Protein AF-A9FV59-F1 (afdb_monomer_lite)

Secondary structure (DSSP, 8-state):
-B-HHHHTT---TT--EEEEEEE-TTS---HHHHHHHHHHHH-SS-TT-S-HHHHHH-TT-TT-SBPPTTTTHHHH--EEEEEETTEEEEEEEEEHHHHHHHHHHHHTT---EEEETTEEEEEETTHHHHHHHH-B-S--TT-THHHHHHHHSSPPHHHHHHHHHHH-

Radius of gyration: 16.91 Å; chains: 1; bounding box: 37×36×43 Å

pLDDT: mean 87.99, std 15.16, range [41.66, 98.5]

Organism: Sorangium cellulosum (strain So ce56) (NCBI:txid448385)

Structure (mmCIF, N/CA/C/O backbone):
data_AF-A9FV59-F1
#
_entry.id   AF-A9FV59-F1
#
loop_
_atom_site.group_PDB
_atom_site.id
_atom_site.type_symbol
_atom_site.label_atom_id
_atom_site.label_alt_id
_atom_site.label_comp_id
_atom_site.label_asym_id
_atom_site.label_entity_id
_atom_site.label_seq_id
_atom_site.pdbx_PDB_ins_code
_atom_site.Cartn_x
_atom_site.Cartn_y
_atom_site.Cartn_z
_atom_site.occupancy
_atom_site.B_iso_or_equiv
_atom_site.auth_seq_id
_atom_site.auth_comp_id
_atom_site.auth_asym_id
_atom_site.auth_atom_id
_atom_site.pdbx_PDB_model_num
ATOM 1 N N . MET A 1 1 ? 5.957 5.676 -0.725 1.00 95.19 1 MET A N 1
ATOM 2 C CA . MET A 1 1 ? 6.283 5.446 0.709 1.00 95.19 1 MET A CA 1
ATOM 3 C C . MET A 1 1 ? 7.054 4.144 0.858 1.00 95.19 1 MET A C 1
ATOM 5 O O . MET A 1 1 ? 6.945 3.323 -0.040 1.00 95.19 1 MET A O 1
ATOM 9 N N . LEU A 1 2 ? 7.816 3.964 1.939 1.00 97.50 2 LEU A N 1
ATOM 10 C CA . LEU A 1 2 ? 8.442 2.692 2.320 1.00 97.50 2 LEU A CA 1
ATOM 11 C C . LEU A 1 2 ? 7.569 1.992 3.365 1.00 97.50 2 LEU A C 1
ATOM 13 O O . LEU A 1 2 ? 7.181 2.634 4.344 1.00 97.50 2 LEU A O 1
ATOM 17 N N . GLY A 1 3 ? 7.301 0.702 3.176 1.00 95.50 3 GLY A N 1
ATOM 18 C CA . GLY A 1 3 ? 6.511 -0.137 4.077 1.00 95.50 3 GLY A CA 1
ATOM 19 C C . GLY A 1 3 ? 7.293 -1.312 4.665 1.00 95.50 3 GLY A C 1
ATOM 20 O O . GLY A 1 3 ? 8.529 -1.333 4.679 1.00 95.50 3 GLY A O 1
ATOM 21 N N . GLY A 1 4 ? 6.541 -2.280 5.185 1.00 92.31 4 GLY A N 1
ATOM 22 C CA . GLY A 1 4 ? 7.064 -3.580 5.591 1.00 92.31 4 GLY A CA 1
ATOM 23 C C . GLY A 1 4 ? 8.083 -3.551 6.729 1.00 92.31 4 GLY A C 1
ATOM 24 O O . GLY A 1 4 ? 8.088 -2.685 7.610 1.00 92.31 4 GLY A O 1
ATOM 25 N N . SER A 1 5 ? 8.949 -4.564 6.755 1.00 93.25 5 SER A N 1
ATOM 26 C CA . SER A 1 5 ? 9.967 -4.728 7.802 1.00 93.25 5 SER A CA 1
ATOM 27 C C . SER A 1 5 ? 10.997 -3.595 7.789 1.00 93.25 5 SER A C 1
ATOM 29 O O . SER A 1 5 ? 11.418 -3.130 8.851 1.00 93.25 5 SER A O 1
ATOM 31 N N . ARG A 1 6 ? 11.360 -3.098 6.600 1.00 94.00 6 ARG A N 1
ATOM 32 C CA . ARG A 1 6 ? 12.344 -2.023 6.421 1.00 94.00 6 ARG A CA 1
ATOM 33 C C . ARG A 1 6 ? 11.841 -0.681 6.954 1.00 94.00 6 ARG A C 1
ATOM 35 O O . ARG A 1 6 ? 12.609 0.018 7.612 1.00 94.00 6 ARG A O 1
ATOM 42 N N . ALA A 1 7 ? 10.561 -0.343 6.770 1.00 95.06 7 ALA A N 1
ATOM 43 C CA . ALA A 1 7 ? 9.983 0.871 7.357 1.00 95.06 7 ALA A CA 1
ATOM 44 C C . ALA A 1 7 ? 10.016 0.860 8.893 1.00 95.06 7 ALA A C 1
ATOM 46 O O . ALA A 1 7 ? 10.320 1.883 9.507 1.00 95.06 7 ALA A O 1
ATOM 47 N N . ARG A 1 8 ? 9.793 -0.314 9.498 1.00 93.75 8 ARG A N 1
ATOM 48 C CA . ARG A 1 8 ? 9.798 -0.526 10.956 1.00 93.75 8 ARG A CA 1
ATOM 49 C C . ARG A 1 8 ? 11.195 -0.669 11.569 1.00 93.75 8 ARG A C 1
ATOM 51 O O . ARG A 1 8 ? 11.308 -0.810 12.782 1.00 93.75 8 ARG A O 1
ATOM 58 N N . GLY A 1 9 ? 12.255 -0.690 10.756 1.00 92.50 9 GLY A N 1
ATOM 59 C CA . GLY A 1 9 ? 13.615 -0.975 11.228 1.00 92.50 9 GLY A CA 1
ATOM 60 C C . GLY A 1 9 ? 13.831 -2.429 11.675 1.00 92.50 9 GLY A C 1
ATOM 61 O O . GLY A 1 9 ? 14.808 -2.716 12.355 1.00 92.50 9 GLY A O 1
ATOM 62 N N . ALA A 1 10 ? 12.934 -3.342 11.291 1.00 92.12 10 ALA A N 1
ATOM 63 C CA . ALA A 1 10 ? 12.998 -4.778 11.581 1.00 92.12 10 ALA A CA 1
ATOM 64 C C . ALA A 1 10 ? 13.418 -5.612 10.351 1.00 92.12 10 ALA A C 1
ATOM 66 O O . ALA A 1 10 ? 13.253 -6.833 10.330 1.00 92.12 10 ALA A O 1
ATOM 67 N N . GLY A 1 11 ? 13.897 -4.950 9.295 1.00 89.69 11 GLY A N 1
ATOM 68 C CA . GLY A 1 11 ? 14.395 -5.595 8.084 1.00 89.69 11 GLY A CA 1
ATOM 69 C C . GLY A 1 11 ? 15.742 -6.282 8.312 1.00 89.69 11 GLY A C 1
ATOM 70 O O . GLY A 1 11 ? 16.584 -5.798 9.063 1.00 89.69 11 GLY A O 1
ATOM 71 N N . HIS A 1 12 ? 15.940 -7.402 7.631 1.00 91.00 12 HIS A N 1
ATOM 72 C CA . HIS A 1 12 ? 17.203 -8.135 7.519 1.00 91.00 12 HIS A CA 1
ATOM 73 C C . HIS A 1 12 ? 17.727 -8.014 6.075 1.00 91.00 12 HIS A C 1
ATOM 75 O O . HIS A 1 12 ? 16.982 -7.536 5.215 1.00 91.00 12 HIS A O 1
ATOM 81 N N . PRO A 1 13 ? 18.987 -8.394 5.782 1.00 88.50 13 PRO A N 1
ATOM 82 C CA . PRO A 1 13 ? 19.571 -8.218 4.448 1.00 88.50 13 PRO A CA 1
ATOM 83 C C . PRO A 1 13 ? 18.712 -8.783 3.306 1.00 88.50 13 PRO A C 1
ATOM 85 O O . PRO A 1 13 ? 18.547 -8.111 2.290 1.00 88.50 13 PRO A O 1
ATOM 88 N N . ASP A 1 14 ? 18.076 -9.934 3.539 1.00 88.19 14 ASP A N 1
ATOM 89 C CA . ASP A 1 14 ? 17.240 -10.638 2.556 1.00 88.19 14 ASP A CA 1
ATOM 90 C C . ASP A 1 14 ? 15.764 -10.187 2.555 1.00 88.19 14 ASP A C 1
ATOM 92 O O . ASP A 1 14 ? 14.939 -10.749 1.837 1.00 88.19 14 ASP A O 1
ATOM 96 N N . SER A 1 15 ? 15.400 -9.189 3.373 1.00 91.12 15 SER A N 1
ATOM 97 C CA . SER A 1 15 ? 14.046 -8.624 3.364 1.00 91.12 15 SER A CA 1
ATOM 98 C C . SER A 1 15 ? 13.751 -7.898 2.064 1.00 91.12 15 SER A C 1
ATOM 100 O O . SER A 1 15 ? 14.578 -7.127 1.573 1.00 91.12 15 SER A O 1
ATOM 102 N N . ASP A 1 16 ? 12.514 -8.013 1.614 1.00 91.62 16 ASP A N 1
ATOM 103 C CA . ASP A 1 16 ? 12.032 -7.286 0.445 1.00 91.62 16 ASP A CA 1
ATOM 104 C C . ASP A 1 16 ? 11.898 -5.792 0.756 1.00 91.62 16 ASP A C 1
ATOM 106 O O . ASP A 1 16 ? 11.939 -5.357 1.918 1.00 91.62 16 ASP A O 1
ATOM 110 N N . VAL A 1 17 ? 11.831 -4.981 -0.296 1.00 94.50 17 VAL A N 1
ATOM 111 C CA . VAL A 1 17 ? 11.595 -3.540 -0.200 1.00 94.50 17 VAL A CA 1
ATOM 112 C C . VAL A 1 17 ? 10.174 -3.241 -0.660 1.00 94.50 17 VAL A C 1
ATOM 114 O O . VAL A 1 17 ? 9.903 -3.222 -1.854 1.00 94.50 17 VAL A O 1
ATOM 117 N N . ASP A 1 18 ? 9.285 -2.939 0.283 1.00 95.62 18 ASP A N 1
ATOM 118 C CA . ASP A 1 18 ? 7.902 -2.565 -0.021 1.00 95.62 18 ASP A CA 1
ATOM 119 C C . ASP A 1 18 ? 7.776 -1.066 -0.327 1.00 95.62 18 ASP A C 1
ATOM 121 O O . ASP A 1 18 ? 7.916 -0.216 0.562 1.00 95.62 18 ASP A O 1
ATOM 125 N N . LEU A 1 19 ? 7.467 -0.724 -1.576 1.00 97.38 19 LEU A N 1
ATOM 126 C CA . LEU A 1 19 ? 7.233 0.639 -2.039 1.00 97.38 19 LEU A CA 1
ATOM 127 C C . LEU A 1 19 ? 5.767 0.852 -2.417 1.00 97.38 19 LEU A C 1
ATOM 129 O O . LEU A 1 19 ? 5.253 0.328 -3.400 1.00 97.38 19 LEU A O 1
ATOM 133 N N . GLY A 1 20 ? 5.092 1.702 -1.652 1.00 97.00 20 GLY A N 1
ATOM 134 C CA . GLY A 1 20 ? 3.713 2.092 -1.923 1.00 97.00 20 GLY A CA 1
ATOM 135 C C . GLY A 1 20 ? 3.659 3.320 -2.816 1.00 97.00 20 GLY A C 1
ATOM 136 O O . GLY A 1 20 ? 4.193 4.373 -2.442 1.00 97.00 20 GLY A O 1
ATOM 137 N N . ILE A 1 21 ? 2.975 3.194 -3.947 1.00 97.56 21 ILE A N 1
ATOM 138 C CA . ILE A 1 21 ? 2.641 4.279 -4.869 1.00 97.56 21 ILE A CA 1
ATOM 139 C C . ILE A 1 21 ? 1.196 4.675 -4.575 1.00 97.56 21 ILE A C 1
ATOM 141 O O . ILE A 1 21 ? 0.251 3.974 -4.946 1.00 97.56 21 ILE A O 1
ATOM 145 N N . TYR A 1 22 ? 1.049 5.775 -3.842 1.00 97.31 22 TYR A N 1
ATOM 146 C CA . TYR A 1 22 ? -0.243 6.322 -3.453 1.00 97.31 22 TYR A CA 1
ATOM 147 C C . TYR A 1 22 ? -0.661 7.363 -4.485 1.00 97.31 22 TYR A C 1
ATOM 149 O O . TYR A 1 22 ? 0.167 8.174 -4.895 1.00 97.31 22 TYR A O 1
ATOM 157 N N . TYR A 1 23 ? -1.912 7.304 -4.924 1.00 97.25 23 TYR A N 1
ATOM 158 C CA . TYR A 1 23 ? -2.432 8.161 -5.984 1.00 97.25 23 TYR A CA 1
ATOM 159 C C . TYR A 1 23 ? -3.883 8.544 -5.706 1.00 97.25 23 TYR A C 1
ATOM 161 O O . TYR A 1 23 ? -4.623 7.780 -5.081 1.00 97.25 23 TYR A O 1
ATOM 169 N N . GLU A 1 24 ? -4.283 9.713 -6.198 1.00 96.56 24 GLU A N 1
ATOM 170 C CA . GLU A 1 24 ? -5.691 10.101 -6.251 1.00 96.56 24 GLU A CA 1
ATOM 171 C C . GLU A 1 24 ? -6.374 9.408 -7.435 1.00 96.56 24 GLU A C 1
ATOM 173 O O . GLU A 1 24 ? -5.778 9.329 -8.515 1.00 96.56 24 GLU A O 1
ATOM 178 N N . PRO A 1 25 ? -7.606 8.898 -7.283 1.00 94.62 25 PRO A N 1
ATOM 179 C CA . PRO A 1 25 ? -8.274 8.129 -8.332 1.00 94.62 25 PRO A CA 1
ATOM 180 C C . PRO A 1 25 ? -8.472 8.918 -9.636 1.00 94.62 25 PRO A C 1
ATOM 182 O O . PRO A 1 25 ? -8.480 8.319 -10.711 1.00 94.62 25 PRO A O 1
ATOM 185 N N . GLU A 1 26 ? -8.573 10.247 -9.570 1.00 96.12 26 GLU A N 1
ATOM 186 C CA . GLU A 1 26 ? -8.664 11.138 -10.734 1.00 96.12 26 GLU A CA 1
ATOM 187 C C . GLU A 1 26 ? -7.339 11.267 -11.502 1.00 96.12 26 GLU A C 1
ATOM 189 O O . GLU A 1 26 ? -7.331 11.705 -12.653 1.00 96.12 26 GLU A O 1
ATOM 194 N N . SER A 1 27 ? -6.222 10.883 -10.883 1.00 95.06 27 SER A N 1
ATOM 195 C CA . SER A 1 27 ? -4.875 10.967 -11.442 1.00 95.06 27 SER A CA 1
ATOM 196 C C . SER A 1 27 ? -4.103 9.662 -11.191 1.00 95.06 27 SER A C 1
ATOM 198 O O . SER A 1 27 ? -3.145 9.644 -10.409 1.00 95.06 27 SER A O 1
ATOM 200 N N . PRO A 1 28 ? -4.502 8.549 -11.838 1.00 94.69 28 PRO A N 1
ATOM 201 C CA . PRO A 1 28 ? -3.852 7.258 -11.652 1.00 94.69 28 PRO A CA 1
ATOM 202 C C . PRO A 1 28 ? -2.394 7.270 -12.141 1.00 94.69 28 PRO A C 1
ATOM 204 O O . PRO A 1 28 ? -2.019 8.123 -12.951 1.00 94.69 28 PRO A O 1
ATOM 207 N N . PRO A 1 29 ? -1.559 6.311 -11.697 1.00 93.88 29 PRO A N 1
ATOM 208 C CA . PRO A 1 29 ? -0.166 6.246 -12.117 1.00 93.88 29 PRO A CA 1
ATOM 209 C C . PRO A 1 29 ? -0.035 6.075 -13.634 1.00 93.88 29 PRO A C 1
ATOM 211 O O . PRO A 1 29 ? -0.733 5.256 -14.238 1.00 93.88 29 PRO A O 1
ATOM 214 N N . ASP A 1 30 ? 0.905 6.802 -14.242 1.00 95.25 30 ASP A N 1
ATOM 215 C CA . ASP A 1 30 ? 1.262 6.610 -15.647 1.00 95.25 30 ASP A CA 1
ATOM 216 C C . ASP A 1 30 ? 1.951 5.250 -15.816 1.00 95.25 30 ASP A C 1
ATOM 218 O O . ASP A 1 30 ? 3.130 5.070 -15.501 1.00 95.25 30 ASP A O 1
ATOM 222 N N . LEU A 1 31 ? 1.192 4.272 -16.311 1.00 90.94 31 LEU A N 1
ATOM 223 C CA . LEU A 1 31 ? 1.687 2.914 -16.496 1.00 90.94 31 LEU A CA 1
ATOM 224 C C . LEU A 1 31 ? 2.814 2.853 -17.523 1.00 90.94 31 LEU A C 1
ATOM 226 O O . LEU A 1 31 ? 3.747 2.083 -17.329 1.00 90.94 31 LEU A O 1
ATOM 230 N N . ALA A 1 32 ? 2.771 3.654 -18.590 1.00 89.56 32 ALA A N 1
ATOM 231 C CA . ALA A 1 32 ? 3.832 3.646 -19.593 1.00 89.56 32 ALA A CA 1
ATOM 232 C C . ALA A 1 32 ? 5.150 4.145 -18.986 1.00 89.56 32 ALA A C 1
ATOM 234 O O . ALA A 1 32 ? 6.193 3.516 -19.183 1.00 89.56 32 ALA A O 1
ATOM 235 N N . ALA A 1 33 ? 5.089 5.211 -18.184 1.00 92.31 33 ALA A N 1
ATOM 236 C CA . ALA A 1 33 ? 6.244 5.718 -17.452 1.00 92.31 33 ALA A CA 1
ATOM 237 C C . ALA A 1 33 ? 6.754 4.714 -16.405 1.00 92.31 33 ALA A C 1
ATOM 239 O O . ALA A 1 33 ? 7.953 4.451 -16.347 1.00 92.31 33 ALA A O 1
ATOM 240 N N . LEU A 1 34 ? 5.863 4.093 -15.620 1.00 91.25 34 LEU A N 1
ATOM 241 C CA . LEU A 1 34 ? 6.255 3.077 -14.636 1.00 91.25 34 LEU A CA 1
ATOM 242 C C . LEU A 1 34 ? 6.907 1.856 -15.287 1.00 91.25 34 LEU A C 1
ATOM 244 O O . LEU A 1 34 ? 7.850 1.302 -14.736 1.00 91.25 34 LEU A O 1
ATOM 248 N N . ARG A 1 35 ? 6.439 1.444 -16.465 1.00 87.12 35 ARG A N 1
ATOM 249 C CA . ARG A 1 35 ? 7.026 0.334 -17.228 1.00 87.12 35 ARG A CA 1
ATOM 250 C C . ARG A 1 35 ? 8.403 0.676 -17.760 1.00 87.12 35 ARG A C 1
ATOM 252 O O . ARG A 1 35 ? 9.309 -0.145 -17.661 1.00 87.12 35 ARG A O 1
ATOM 259 N N . ALA A 1 36 ? 8.568 1.881 -18.301 1.00 84.38 36 ALA A N 1
ATOM 260 C CA . ALA A 1 36 ? 9.875 2.373 -18.718 1.00 84.38 36 ALA A CA 1
ATOM 261 C C . ALA A 1 36 ? 10.853 2.407 -17.532 1.00 84.38 36 ALA A C 1
ATOM 263 O O . ALA A 1 36 ? 11.956 1.881 -17.649 1.00 84.38 36 ALA A O 1
ATOM 264 N N . LEU A 1 37 ? 10.409 2.915 -16.377 1.00 88.06 37 LEU A N 1
ATOM 265 C CA . LEU A 1 37 ? 11.210 2.963 -15.155 1.00 88.06 37 LEU A CA 1
ATOM 266 C C . LEU A 1 37 ? 11.544 1.565 -14.616 1.00 88.06 37 LEU A C 1
ATOM 268 O O . LEU A 1 37 ? 12.680 1.305 -14.242 1.00 88.06 37 LEU A O 1
ATOM 272 N N . ALA A 1 38 ? 10.579 0.643 -14.588 1.00 84.69 38 ALA A N 1
ATOM 273 C CA . ALA A 1 38 ? 10.822 -0.730 -14.150 1.00 84.69 38 ALA A CA 1
ATOM 274 C C . ALA A 1 38 ? 11.875 -1.413 -15.032 1.00 84.69 38 ALA A C 1
ATOM 276 O O . ALA A 1 38 ? 12.770 -2.070 -14.507 1.00 84.69 38 ALA A O 1
ATOM 277 N N . ARG A 1 39 ? 11.808 -1.209 -16.356 1.00 78.06 39 ARG A N 1
ATOM 278 C CA . ARG A 1 39 ? 12.814 -1.714 -17.303 1.00 78.06 39 ARG A CA 1
ATOM 279 C C . ARG A 1 39 ? 14.190 -1.109 -17.048 1.00 78.06 39 ARG A C 1
ATOM 281 O O . ARG A 1 39 ? 15.153 -1.852 -17.040 1.00 78.06 39 ARG A O 1
ATOM 288 N N . GLU A 1 40 ? 14.271 0.200 -16.814 1.00 81.25 40 GLU A N 1
ATOM 289 C CA . GLU A 1 40 ? 15.531 0.887 -16.496 1.00 81.25 40 GLU A CA 1
ATOM 290 C C . GLU A 1 40 ? 16.180 0.359 -15.205 1.00 81.25 40 GLU A C 1
ATOM 292 O O . GLU A 1 40 ? 17.398 0.209 -15.139 1.00 81.25 40 GLU A O 1
ATOM 297 N N . LEU A 1 41 ? 15.370 0.066 -14.182 1.00 81.75 41 LEU A N 1
ATOM 298 C CA . LEU A 1 41 ? 15.854 -0.343 -12.862 1.00 81.75 41 LEU A CA 1
ATOM 299 C C . LEU A 1 41 ? 16.183 -1.841 -12.751 1.00 81.75 41 LEU A C 1
ATOM 301 O O . LEU A 1 41 ? 17.072 -2.196 -11.978 1.00 81.75 41 LEU A O 1
ATOM 305 N N . CYS A 1 42 ? 15.473 -2.721 -13.469 1.00 73.50 42 CYS A N 1
ATOM 306 C CA . CYS A 1 42 ? 15.633 -4.176 -13.309 1.00 73.50 42 CYS A CA 1
ATOM 307 C C . CYS A 1 42 ? 16.808 -4.771 -14.100 1.00 73.50 42 CYS A C 1
ATOM 309 O O . CYS A 1 42 ? 17.284 -5.840 -13.736 1.00 73.50 42 CYS A O 1
ATOM 311 N N . ALA A 1 43 ? 17.318 -4.061 -15.108 1.00 58.88 43 ALA A N 1
ATOM 312 C CA . ALA A 1 43 ? 18.741 -3.951 -15.438 1.00 58.88 43 ALA A CA 1
ATOM 313 C C . ALA A 1 43 ? 18.921 -2.851 -16.485 1.00 58.88 43 ALA A C 1
ATOM 315 O O . ALA A 1 43 ? 17.966 -2.388 -17.090 1.00 58.88 43 ALA A O 1
ATOM 316 N N . GLY A 1 44 ? 20.157 -2.539 -16.860 1.00 49.59 44 GLY A N 1
ATOM 317 C CA . GLY A 1 44 ? 20.429 -1.883 -18.145 1.00 49.59 44 GLY A CA 1
ATOM 318 C C . GLY A 1 44 ? 19.932 -2.640 -19.406 1.00 49.59 44 GLY A C 1
ATOM 319 O O . GLY A 1 44 ? 20.521 -2.436 -20.463 1.00 49.59 44 GLY A O 1
ATOM 320 N N . GLY A 1 45 ? 18.906 -3.503 -19.322 1.00 43.66 45 GLY A N 1
ATOM 321 C CA . GLY A 1 45 ? 18.161 -4.126 -20.415 1.00 43.66 45 GLY A CA 1
ATOM 322 C C . GLY A 1 45 ? 18.741 -5.443 -20.929 1.00 43.66 45 GLY A C 1
ATOM 323 O O . GLY A 1 45 ? 19.053 -5.526 -22.117 1.00 43.66 45 GLY A O 1
ATOM 324 N N . ALA A 1 46 ? 18.881 -6.476 -20.095 1.00 43.47 46 ALA A N 1
ATOM 325 C CA . ALA A 1 46 ? 19.336 -7.796 -20.552 1.00 43.47 46 ALA A CA 1
ATOM 326 C C . ALA A 1 46 ? 18.441 -8.945 -20.056 1.00 43.47 46 ALA A C 1
ATOM 328 O O . ALA A 1 46 ? 17.640 -8.809 -19.144 1.00 43.47 46 ALA A O 1
ATOM 329 N N . GLU A 1 47 ? 18.529 -10.118 -20.688 1.00 41.66 47 GLU A N 1
ATOM 330 C CA . GLU A 1 47 ? 17.759 -11.302 -20.279 1.00 41.66 47 GLU A CA 1
ATOM 331 C C . GLU A 1 47 ? 18.132 -11.724 -18.841 1.00 41.66 47 GLU A C 1
ATOM 333 O O . GLU A 1 47 ? 19.149 -12.372 -18.604 1.00 41.66 47 GLU A O 1
ATOM 338 N N . GLY A 1 48 ? 17.317 -11.303 -17.869 1.00 49.62 48 GLY A N 1
ATOM 339 C CA . GLY A 1 48 ? 17.667 -11.331 -16.441 1.00 49.62 48 GLY A CA 1
ATOM 340 C C . GLY A 1 48 ? 16.726 -10.515 -15.538 1.00 49.62 48 GLY A C 1
ATOM 341 O O . GLY A 1 48 ? 16.525 -10.891 -14.385 1.00 49.62 48 GLY A O 1
ATOM 342 N N . ASP A 1 49 ? 15.955 -9.599 -16.126 1.00 52.69 49 ASP A N 1
ATOM 343 C CA . ASP A 1 49 ? 15.368 -8.422 -15.451 1.00 52.69 49 ASP A CA 1
ATOM 344 C C . ASP A 1 49 ? 13.942 -8.587 -14.890 1.00 52.69 49 ASP A C 1
ATOM 346 O O . ASP A 1 49 ? 13.192 -7.627 -14.730 1.00 52.69 49 ASP A O 1
ATOM 350 N N . VAL A 1 50 ? 13.515 -9.818 -14.621 1.00 55.56 50 VAL A N 1
ATOM 351 C CA . VAL A 1 50 ? 12.206 -10.105 -14.020 1.00 55.56 50 VAL A CA 1
ATOM 352 C C . VAL A 1 50 ? 12.466 -11.029 -12.848 1.00 55.56 50 VAL A C 1
ATOM 354 O O . VAL A 1 50 ? 13.076 -12.083 -13.055 1.00 55.56 50 VAL A O 1
ATOM 357 N N . ALA A 1 51 ? 12.006 -10.649 -11.648 1.00 54.62 51 ALA A N 1
ATOM 358 C CA . ALA A 1 51 ? 12.128 -11.489 -10.461 1.00 54.62 51 ALA A CA 1
ATOM 359 C C . ALA A 1 51 ? 11.684 -12.920 -10.825 1.00 54.62 51 ALA A C 1
ATOM 361 O O . ALA A 1 51 ? 10.640 -13.068 -11.473 1.00 54.62 51 ALA A O 1
ATOM 362 N N . PRO A 1 52 ? 12.434 -13.977 -10.461 1.00 55.34 52 PRO A N 1
ATOM 363 C CA . PRO A 1 52 ? 12.130 -15.346 -10.889 1.00 55.34 52 PRO A CA 1
ATOM 364 C C . PRO A 1 52 ? 10.657 -15.734 -10.678 1.00 55.34 52 PRO A C 1
ATOM 366 O O . PRO A 1 52 ? 10.035 -16.321 -11.560 1.00 55.34 52 PRO A O 1
ATOM 369 N N . LEU A 1 53 ? 10.061 -15.270 -9.575 1.00 53.56 53 LEU A N 1
ATOM 370 C CA . LEU A 1 53 ? 8.648 -15.467 -9.254 1.00 53.56 53 LEU A CA 1
ATOM 371 C C . LEU A 1 53 ? 7.683 -14.766 -10.232 1.00 53.56 53 LEU A C 1
ATOM 373 O O . LEU A 1 53 ? 6.655 -15.332 -10.591 1.00 53.56 53 LEU A O 1
ATOM 377 N N . ALA A 1 54 ? 8.002 -13.557 -10.701 1.00 53.00 54 ALA A N 1
ATOM 378 C CA . ALA A 1 54 ? 7.195 -12.860 -11.700 1.00 53.00 54 ALA A CA 1
ATOM 379 C C . ALA A 1 54 ? 7.252 -13.570 -13.066 1.00 53.00 54 ALA A C 1
ATOM 381 O O . ALA A 1 54 ? 6.235 -13.627 -13.750 1.00 53.00 54 ALA A O 1
ATOM 382 N N . ARG A 1 55 ? 8.379 -14.207 -13.431 1.00 55.97 55 ARG A N 1
ATOM 383 C CA . ARG A 1 55 ? 8.453 -15.065 -14.634 1.00 55.97 55 ARG A CA 1
ATOM 384 C C . ARG A 1 55 ? 7.594 -16.317 -14.512 1.00 55.97 55 ARG A C 1
ATOM 386 O O . ARG A 1 55 ? 6.908 -16.679 -15.462 1.00 55.97 55 ARG A O 1
ATOM 393 N N . GLU A 1 56 ? 7.643 -16.971 -13.355 1.00 53.34 56 GLU A N 1
ATOM 394 C CA . GLU A 1 56 ? 6.872 -18.188 -13.086 1.00 53.34 56 GLU A CA 1
ATOM 395 C C . GLU A 1 56 ? 5.360 -17.918 -13.050 1.00 53.34 56 GLU A C 1
ATOM 397 O O . GLU A 1 56 ? 4.573 -18.741 -13.518 1.00 53.34 56 GLU A O 1
AT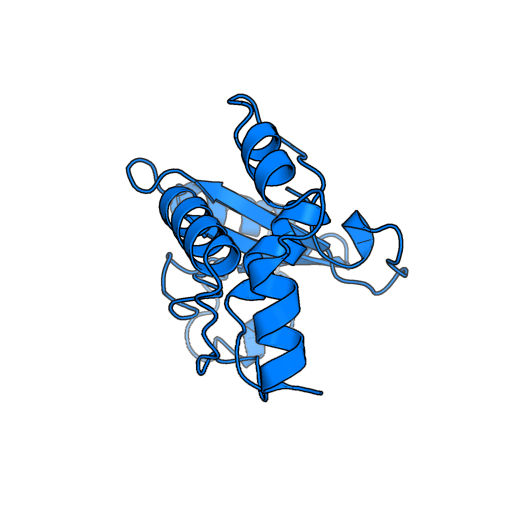OM 402 N N . LEU A 1 57 ? 4.946 -16.752 -12.546 1.00 52.38 57 LEU A N 1
ATOM 403 C CA . LEU A 1 57 ? 3.535 -16.369 -12.450 1.00 52.38 57 LEU A CA 1
ATOM 404 C C . LEU A 1 57 ? 2.988 -15.722 -13.737 1.00 52.38 57 LEU A C 1
ATOM 406 O O . LEU A 1 57 ? 1.791 -15.832 -14.002 1.00 52.38 57 LEU A O 1
ATOM 410 N N . HIS A 1 58 ? 3.828 -15.089 -14.567 1.00 52.56 58 HIS A N 1
ATOM 411 C CA . HIS A 1 58 ? 3.434 -14.453 -15.835 1.00 52.56 58 HIS A CA 1
ATOM 412 C C . HIS A 1 58 ? 3.737 -15.363 -17.039 1.00 52.56 58 HIS A C 1
ATOM 414 O O . HIS A 1 58 ? 4.421 -14.971 -17.985 1.00 52.56 58 HIS A O 1
ATOM 420 N N . ALA A 1 59 ? 3.183 -16.580 -17.028 1.00 44.22 59 ALA A N 1
ATOM 421 C CA . ALA A 1 59 ? 3.428 -17.643 -18.013 1.00 44.22 59 ALA A CA 1
ATOM 422 C C . ALA A 1 59 ? 3.093 -17.310 -19.493 1.00 44.22 59 ALA A C 1
ATOM 424 O O . ALA A 1 59 ? 3.236 -18.179 -20.352 1.00 44.22 59 ALA A O 1
ATOM 425 N N . SER A 1 60 ? 2.646 -16.091 -19.829 1.00 43.44 60 SER A N 1
ATOM 426 C CA . SER A 1 60 ? 2.233 -15.734 -21.195 1.00 43.44 60 SER A CA 1
ATOM 427 C C . SER A 1 60 ? 2.640 -14.351 -21.719 1.00 43.44 60 SER A C 1
ATOM 429 O O . SER A 1 60 ? 2.295 -14.051 -22.857 1.00 43.44 60 SER A O 1
ATOM 431 N N . ALA A 1 61 ? 3.367 -13.511 -20.974 1.00 45.91 61 ALA A N 1
ATOM 432 C CA . ALA A 1 61 ? 3.980 -12.306 -21.551 1.00 45.91 61 ALA A CA 1
ATOM 433 C C . ALA A 1 61 ? 5.067 -11.752 -20.624 1.00 45.91 61 ALA A C 1
ATOM 435 O O . ALA A 1 61 ? 4.774 -11.081 -19.637 1.00 45.91 61 ALA A O 1
ATOM 436 N N . ALA A 1 62 ? 6.330 -11.973 -20.978 1.00 50.88 62 ALA A N 1
ATOM 437 C CA . ALA A 1 62 ? 7.477 -11.345 -20.321 1.00 50.88 62 ALA A CA 1
ATOM 438 C C . ALA A 1 62 ? 7.568 -9.820 -20.578 1.00 50.88 62 ALA A C 1
ATOM 440 O O . ALA A 1 62 ? 8.534 -9.185 -20.169 1.00 50.88 62 ALA A O 1
ATOM 441 N N . GLU A 1 63 ? 6.592 -9.223 -21.271 1.00 52.69 63 GLU A N 1
ATOM 442 C CA . GLU A 1 63 ? 6.701 -7.859 -21.800 1.00 52.69 63 GLU A CA 1
ATOM 443 C C . GLU A 1 63 ? 6.220 -6.761 -20.834 1.00 52.69 63 GLU A C 1
ATOM 445 O O . GLU A 1 63 ? 6.580 -5.596 -21.031 1.00 52.69 63 GLU A O 1
ATOM 450 N N . ASP A 1 64 ? 5.482 -7.101 -19.764 1.00 61.12 64 ASP A N 1
ATOM 451 C CA . ASP A 1 64 ? 5.050 -6.109 -18.769 1.00 61.12 64 ASP A CA 1
ATOM 452 C C . ASP A 1 64 ? 4.946 -6.644 -17.329 1.00 61.12 64 ASP A C 1
ATOM 454 O O . ASP A 1 64 ? 3.941 -7.220 -16.910 1.00 61.12 64 ASP A O 1
ATOM 458 N N . VAL A 1 65 ? 5.998 -6.397 -16.539 1.00 75.56 65 VAL A N 1
ATOM 459 C CA . VAL A 1 65 ? 6.058 -6.682 -15.088 1.00 75.56 65 VAL A CA 1
ATOM 460 C C . VAL A 1 65 ? 5.203 -5.729 -14.249 1.00 75.56 65 VAL A C 1
ATOM 462 O O . VAL A 1 65 ? 4.926 -6.005 -13.084 1.00 75.56 65 VAL A O 1
ATOM 465 N N . VAL A 1 66 ? 4.776 -4.608 -14.841 1.00 87.88 66 VAL A N 1
ATOM 466 C CA . VAL A 1 66 ? 3.931 -3.598 -14.203 1.00 87.88 66 VAL A CA 1
ATOM 467 C C . VAL A 1 66 ? 2.483 -3.810 -14.626 1.00 87.88 66 VAL A C 1
ATOM 469 O O . VAL A 1 66 ? 2.085 -3.578 -15.777 1.00 87.88 66 VAL A O 1
ATOM 472 N N . THR A 1 67 ? 1.685 -4.244 -13.665 1.00 90.19 67 THR A N 1
ATOM 473 C CA . THR A 1 67 ? 0.261 -4.504 -13.855 1.00 90.19 67 THR A CA 1
ATOM 474 C C . THR A 1 67 ? -0.556 -3.208 -13.875 1.00 90.19 67 THR A C 1
ATOM 476 O O . THR A 1 67 ? -0.102 -2.191 -13.358 1.00 90.19 67 THR A O 1
ATOM 479 N N . PRO A 1 68 ? -1.758 -3.185 -14.477 1.00 92.06 68 PRO A N 1
ATOM 480 C CA . PRO A 1 68 ? -2.697 -2.087 -14.264 1.00 92.06 68 PRO A CA 1
ATOM 481 C C . PRO A 1 68 ? -3.338 -2.162 -12.860 1.00 92.06 68 PRO A C 1
ATOM 483 O O . PRO A 1 68 ? -3.407 -3.250 -12.277 1.00 92.06 68 PRO A O 1
ATOM 486 N N . PRO A 1 69 ? -3.869 -1.049 -12.313 1.00 93.62 69 PRO A N 1
ATOM 487 C CA . PRO A 1 69 ? -4.677 -1.083 -11.096 1.00 93.62 69 PRO A CA 1
ATOM 488 C C . PRO A 1 69 ? -5.839 -2.083 -11.208 1.00 93.62 69 PRO A C 1
ATOM 490 O O . PRO A 1 69 ? -6.485 -2.199 -12.248 1.00 93.62 69 PRO A O 1
ATOM 493 N N . GLY A 1 70 ? -6.094 -2.820 -10.132 1.00 92.12 70 GLY A N 1
ATOM 494 C CA . GLY A 1 70 ? -7.099 -3.878 -10.019 1.00 92.12 70 GLY A CA 1
ATOM 495 C C . GLY A 1 70 ? -6.627 -5.275 -10.440 1.00 92.12 70 GLY A C 1
ATOM 496 O O . GLY A 1 70 ? -7.298 -6.255 -10.111 1.00 92.12 70 GLY A O 1
ATOM 497 N N . ALA A 1 71 ? -5.482 -5.405 -11.118 1.00 91.25 71 ALA A N 1
ATOM 498 C CA . ALA A 1 71 ? -4.985 -6.692 -11.611 1.00 91.25 71 ALA A CA 1
ATOM 499 C C . ALA A 1 71 ? -4.684 -7.710 -10.499 1.00 91.25 71 ALA A C 1
ATOM 501 O O . ALA A 1 71 ? -4.790 -8.914 -10.724 1.00 91.25 71 ALA A O 1
ATOM 502 N N . TRP A 1 72 ? -4.339 -7.246 -9.296 1.00 91.50 72 TRP A N 1
ATOM 503 C CA . TRP A 1 72 ? -4.089 -8.099 -8.128 1.00 91.50 72 TRP A CA 1
ATOM 504 C C . TRP A 1 72 ? -5.285 -8.151 -7.176 1.00 91.50 72 TRP A C 1
ATOM 506 O O . TRP A 1 72 ? -5.139 -8.451 -5.992 1.00 91.50 72 TRP A O 1
ATOM 516 N N . GLY A 1 73 ? -6.487 -7.880 -7.685 1.00 90.94 73 GLY A N 1
ATOM 517 C CA . GLY A 1 73 ? -7.715 -7.897 -6.903 1.00 90.94 73 GLY A CA 1
ATOM 518 C C . GLY A 1 73 ? -7.932 -6.615 -6.095 1.00 90.94 73 GLY A C 1
ATOM 519 O O . GLY A 1 73 ? -7.158 -5.661 -6.178 1.00 90.94 73 GLY A O 1
ATOM 520 N N . PRO A 1 74 ? -9.018 -6.556 -5.309 1.00 90.00 74 PRO A N 1
ATOM 521 C CA . PRO A 1 74 ? -9.495 -5.302 -4.744 1.00 90.00 74 PRO A CA 1
ATOM 522 C C . PRO A 1 74 ? -8.585 -4.731 -3.649 1.00 90.00 74 PRO A C 1
ATOM 524 O O . PRO A 1 74 ? -8.606 -3.522 -3.448 1.00 90.00 74 PRO A O 1
ATOM 527 N N . TRP A 1 75 ? -7.816 -5.552 -2.928 1.00 94.00 75 TRP A N 1
ATOM 528 C CA . TRP A 1 75 ? -7.075 -5.097 -1.744 1.00 94.00 75 TRP A CA 1
ATOM 529 C C . TRP A 1 75 ? -5.623 -4.758 -2.037 1.00 94.00 75 TRP A C 1
ATOM 531 O O . TRP A 1 75 ? -5.165 -3.663 -1.727 1.00 94.00 75 TRP A O 1
ATOM 541 N N . ILE A 1 76 ? -4.904 -5.672 -2.684 1.00 93.06 76 ILE A N 1
ATOM 542 C CA . ILE A 1 76 ? -3.523 -5.401 -3.094 1.00 93.06 76 ILE A CA 1
ATOM 543 C C . ILE A 1 76 ? -3.490 -4.441 -4.290 1.00 93.06 76 ILE A C 1
ATOM 545 O O . ILE A 1 76 ? -2.523 -3.693 -4.426 1.00 93.06 76 ILE A O 1
ATOM 549 N N . ASN A 1 77 ? -4.585 -4.375 -5.062 1.00 94.19 77 ASN A N 1
ATOM 550 C CA . ASN A 1 77 ? -4.808 -3.502 -6.214 1.00 94.19 77 ASN A CA 1
ATOM 551 C C . ASN A 1 77 ? -3.948 -3.898 -7.419 1.00 94.19 77 ASN A C 1
ATOM 553 O O . ASN A 1 77 ? -4.460 -4.407 -8.410 1.00 94.19 77 ASN A O 1
ATOM 557 N N . GLY A 1 78 ? -2.640 -3.724 -7.326 1.00 93.31 78 GLY A N 1
ATOM 558 C CA . GLY A 1 78 ? -1.705 -4.002 -8.406 1.00 93.31 78 GLY A CA 1
ATOM 559 C C . GLY A 1 78 ? -0.346 -3.395 -8.101 1.00 93.31 78 GLY A C 1
ATOM 560 O O . GLY A 1 78 ? -0.108 -2.901 -6.995 1.00 93.31 78 GLY A O 1
ATOM 561 N N . GLY A 1 79 ? 0.511 -3.404 -9.110 1.00 93.44 79 GLY A N 1
ATOM 562 C CA . GLY A 1 79 ? 1.876 -2.919 -9.025 1.00 93.44 79 GLY A CA 1
ATOM 563 C C . GLY A 1 79 ? 2.836 -3.808 -9.798 1.00 93.44 79 GLY A C 1
ATOM 564 O O . GLY A 1 79 ? 2.508 -4.263 -10.899 1.00 93.44 79 GLY A O 1
ATOM 565 N N . ALA A 1 80 ? 4.021 -4.023 -9.236 1.00 90.81 80 ALA A N 1
ATOM 566 C CA . ALA A 1 80 ? 5.086 -4.784 -9.874 1.00 90.81 80 ALA A CA 1
ATOM 567 C C . ALA A 1 80 ? 5.954 -5.498 -8.836 1.00 90.81 80 ALA A C 1
ATOM 569 O O . ALA A 1 80 ? 6.222 -4.946 -7.772 1.00 90.81 80 ALA A O 1
ATOM 570 N N . TRP A 1 81 ? 6.417 -6.700 -9.172 1.00 88.50 81 TRP A N 1
ATOM 571 C CA . TRP A 1 81 ? 7.450 -7.409 -8.418 1.00 88.50 81 TRP A CA 1
ATOM 572 C C . TRP A 1 81 ? 8.750 -7.354 -9.200 1.00 88.50 81 TRP A C 1
ATOM 574 O O . TRP A 1 81 ? 8.850 -7.914 -10.294 1.00 88.50 81 TRP A O 1
ATOM 584 N N . LEU A 1 82 ? 9.720 -6.639 -8.650 1.00 85.94 82 LEU A N 1
ATOM 585 C CA . LEU A 1 82 ? 10.960 -6.282 -9.318 1.00 85.94 82 LEU A CA 1
ATOM 586 C C . LEU A 1 82 ? 12.157 -6.892 -8.594 1.00 85.94 82 LEU A C 1
ATOM 588 O O . LEU A 1 82 ? 12.100 -7.204 -7.404 1.00 85.94 82 LEU A O 1
ATOM 592 N N . GLU A 1 83 ? 13.263 -7.013 -9.315 1.00 83.88 83 GLU A N 1
ATOM 593 C CA . GLU A 1 83 ? 14.573 -7.265 -8.730 1.00 83.88 83 GLU A CA 1
ATOM 594 C C . GLU A 1 83 ? 15.503 -6.139 -9.178 1.00 83.88 83 GLU A C 1
ATOM 596 O O . GLU A 1 83 ? 15.704 -5.943 -10.372 1.00 83.88 83 GLU A O 1
ATOM 601 N N . ILE A 1 84 ? 16.012 -5.355 -8.229 1.00 83.88 84 ILE A N 1
ATOM 602 C CA . ILE A 1 84 ? 16.840 -4.171 -8.480 1.00 83.88 84 ILE A CA 1
ATOM 603 C C . ILE A 1 84 ? 18.131 -4.348 -7.692 1.00 83.88 84 ILE A C 1
ATOM 605 O O . ILE A 1 84 ? 18.091 -4.491 -6.472 1.00 83.88 84 ILE A O 1
ATOM 609 N N . GLU A 1 85 ? 19.270 -4.369 -8.385 1.00 84.38 85 GLU A N 1
ATOM 610 C CA . GLU A 1 85 ? 20.597 -4.565 -7.773 1.00 84.38 85 GLU A CA 1
ATOM 611 C C . GLU A 1 85 ? 20.671 -5.812 -6.856 1.00 84.38 85 GLU A C 1
ATOM 613 O O . GLU A 1 85 ? 21.336 -5.809 -5.823 1.00 84.38 85 GLU A O 1
ATOM 618 N N . GLY A 1 86 ? 19.966 -6.893 -7.221 1.00 81.00 86 GLY A N 1
ATOM 619 C CA . GLY A 1 86 ? 19.899 -8.136 -6.439 1.00 81.00 86 GLY A CA 1
ATOM 620 C C . GLY A 1 86 ? 18.952 -8.092 -5.232 1.00 81.00 86 GLY A C 1
ATOM 621 O O . GLY A 1 86 ? 18.921 -9.032 -4.438 1.00 81.00 86 GLY A O 1
ATOM 622 N N . HIS A 1 87 ? 18.166 -7.024 -5.078 1.00 85.19 87 HIS A N 1
ATOM 623 C CA . HIS A 1 87 ? 17.138 -6.902 -4.050 1.00 85.19 87 HIS A CA 1
ATOM 624 C C . HIS A 1 87 ? 15.740 -7.038 -4.645 1.00 85.19 87 HIS A C 1
ATOM 626 O O . HIS A 1 87 ? 15.414 -6.393 -5.639 1.00 85.19 87 HIS A O 1
ATOM 632 N N . ARG A 1 88 ? 14.878 -7.822 -3.992 1.00 89.31 88 ARG A N 1
ATOM 633 C CA . ARG A 1 88 ? 13.453 -7.898 -4.334 1.00 89.31 88 ARG A CA 1
ATOM 634 C C . ARG A 1 88 ? 12.748 -6.612 -3.898 1.00 89.31 88 ARG A C 1
ATOM 636 O O . ARG A 1 88 ? 12.881 -6.184 -2.746 1.00 89.31 88 ARG A O 1
ATOM 643 N N . VAL A 1 89 ? 12.022 -5.992 -4.823 1.00 91.25 89 VAL A N 1
ATOM 644 C CA . VAL A 1 89 ? 11.324 -4.719 -4.622 1.00 91.25 89 VAL A CA 1
ATOM 645 C C . VAL A 1 89 ? 9.878 -4.845 -5.084 1.00 91.25 89 VAL A C 1
ATOM 647 O O . VAL A 1 89 ? 9.608 -5.108 -6.255 1.00 91.25 89 VAL A O 1
ATOM 650 N N . ASP A 1 90 ? 8.955 -4.575 -4.170 1.00 92.50 90 ASP A N 1
ATOM 651 C CA . ASP A 1 90 ? 7.521 -4.648 -4.411 1.00 92.50 90 ASP A CA 1
ATOM 652 C C . ASP A 1 90 ? 6.971 -3.241 -4.611 1.00 92.50 90 ASP A C 1
ATOM 654 O O . ASP A 1 90 ? 7.013 -2.400 -3.714 1.00 92.50 90 ASP A O 1
ATOM 658 N N . TRP A 1 91 ? 6.428 -2.966 -5.791 1.00 94.88 91 TRP A N 1
ATOM 659 C CA . TRP A 1 91 ? 5.600 -1.789 -6.018 1.00 94.88 91 TRP A CA 1
ATOM 660 C C . TRP A 1 91 ? 4.152 -2.147 -5.733 1.00 94.88 91 TRP A C 1
ATOM 662 O O . TRP A 1 91 ? 3.630 -3.105 -6.295 1.00 94.88 91 TRP A O 1
ATOM 672 N N . LEU A 1 92 ? 3.496 -1.358 -4.886 1.00 95.69 92 LEU A N 1
ATOM 673 C CA . LEU A 1 92 ? 2.112 -1.567 -4.476 1.00 95.69 92 LEU A CA 1
ATOM 674 C C . LEU A 1 92 ? 1.290 -0.306 -4.722 1.00 95.69 92 LEU A C 1
ATOM 676 O O . LEU A 1 92 ? 1.563 0.754 -4.158 1.00 95.69 92 LEU A O 1
ATOM 680 N N . TYR A 1 93 ? 0.247 -0.424 -5.534 1.00 97.25 93 TYR A N 1
ATOM 681 C CA . TYR A 1 93 ? -0.682 0.669 -5.793 1.00 97.25 93 TYR A CA 1
ATOM 682 C C . TYR A 1 93 ? -1.656 0.874 -4.639 1.00 97.25 93 TYR A C 1
ATOM 684 O O . TYR A 1 93 ? -2.253 -0.075 -4.118 1.00 97.25 93 TYR A O 1
ATOM 692 N N . ARG A 1 94 ? -1.876 2.134 -4.266 1.00 97.19 94 ARG A N 1
ATOM 693 C CA . ARG A 1 94 ? -2.837 2.521 -3.232 1.00 97.19 94 ARG A CA 1
ATOM 694 C C . ARG A 1 94 ? -3.639 3.738 -3.680 1.00 97.19 94 ARG A C 1
ATOM 696 O O . ARG A 1 94 ? -3.126 4.846 -3.746 1.00 97.19 94 ARG A O 1
ATOM 703 N N . ASP A 1 95 ? -4.912 3.503 -3.963 1.00 97.31 95 ASP A N 1
ATOM 704 C CA . ASP A 1 95 ? -5.904 4.559 -4.154 1.00 97.31 95 ASP A CA 1
ATOM 705 C C . ASP A 1 95 ? -6.128 5.273 -2.811 1.00 97.31 95 ASP A C 1
ATOM 707 O O . ASP A 1 95 ? -6.554 4.641 -1.836 1.00 97.31 95 ASP A O 1
ATOM 711 N N . LEU A 1 96 ? -5.806 6.566 -2.750 1.00 97.38 96 LEU A N 1
ATOM 712 C CA . LEU A 1 96 ? -5.908 7.370 -1.534 1.00 97.38 96 LEU A CA 1
ATOM 713 C C . LEU A 1 96 ? -7.348 7.473 -1.032 1.00 97.38 96 LEU A C 1
ATOM 715 O O . LEU A 1 96 ? -7.580 7.252 0.158 1.00 97.38 96 LEU A O 1
ATOM 719 N N . ALA A 1 97 ? -8.323 7.715 -1.908 1.00 97.44 97 ALA A N 1
ATOM 720 C CA . ALA A 1 97 ? -9.733 7.779 -1.530 1.00 97.44 97 ALA A CA 1
ATOM 721 C C . ALA A 1 97 ? -10.200 6.463 -0.885 1.00 97.44 97 ALA A C 1
ATOM 723 O O . ALA A 1 97 ? -10.903 6.461 0.133 1.00 97.44 97 ALA A O 1
ATOM 724 N N . ARG A 1 98 ? -9.746 5.320 -1.413 1.00 97.38 98 ARG A N 1
ATOM 725 C CA . ARG A 1 98 ? -9.998 4.014 -0.795 1.00 97.38 98 ARG A CA 1
ATOM 726 C C . ARG A 1 98 ? -9.289 3.861 0.548 1.00 97.38 98 ARG A C 1
ATOM 728 O O . ARG A 1 98 ? -9.901 3.328 1.473 1.00 97.38 98 ARG A O 1
ATOM 735 N N . VAL A 1 99 ? -8.032 4.292 0.666 1.00 97.94 99 VAL A N 1
ATOM 736 C CA . VAL A 1 99 ? -7.275 4.236 1.930 1.00 97.94 99 VAL A CA 1
ATOM 737 C C . VAL A 1 99 ? -8.006 5.007 3.026 1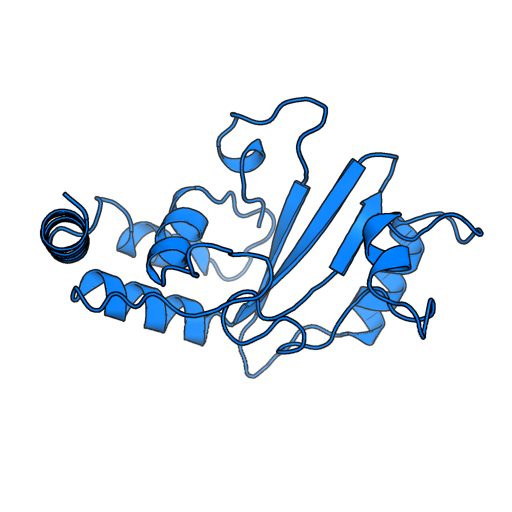.00 97.94 99 VAL A C 1
ATOM 739 O O . VAL A 1 99 ? -8.255 4.447 4.092 1.00 97.94 99 VAL A O 1
ATOM 742 N N . TRP A 1 100 ? -8.417 6.244 2.742 1.00 98.31 100 TRP A N 1
ATOM 743 C CA . TRP A 1 100 ? -9.208 7.071 3.652 1.00 98.31 100 TRP A CA 1
ATOM 744 C C . TRP A 1 100 ? -10.483 6.369 4.103 1.00 98.31 100 TRP A C 1
ATOM 746 O O . TRP A 1 100 ? -10.724 6.225 5.303 1.00 98.31 100 TRP A O 1
ATOM 756 N N . ARG A 1 101 ? -11.271 5.871 3.145 1.00 98.31 101 ARG A N 1
ATOM 757 C CA . ARG A 1 101 ? -12.531 5.180 3.429 1.00 98.31 101 ARG A CA 1
ATOM 758 C C . ARG A 1 101 ? -12.327 3.961 4.331 1.00 98.31 101 ARG A C 1
ATOM 760 O O . ARG A 1 101 ? -13.002 3.844 5.346 1.00 98.31 101 ARG A O 1
ATOM 767 N N . VAL A 1 102 ? -11.388 3.076 3.988 1.00 98.31 102 VAL A N 1
ATOM 768 C CA . VAL A 1 102 ? -11.127 1.843 4.752 1.00 98.31 102 VAL A CA 1
ATOM 769 C C . VAL A 1 102 ? -10.649 2.159 6.170 1.00 98.31 102 VAL A C 1
ATOM 771 O O . VAL A 1 102 ? -11.043 1.478 7.119 1.00 98.31 102 VAL A O 1
ATOM 774 N N . ILE A 1 103 ? -9.823 3.195 6.334 1.00 98.38 103 ILE A N 1
ATOM 775 C CA . ILE A 1 103 ? -9.364 3.630 7.654 1.00 98.38 103 ILE A CA 1
ATOM 776 C C . ILE A 1 103 ? -10.538 4.115 8.498 1.00 98.38 103 ILE A C 1
ATOM 778 O O . ILE A 1 103 ? -10.669 3.680 9.641 1.00 98.38 103 ILE A O 1
ATOM 782 N N . GLU A 1 104 ? -11.415 4.956 7.952 1.00 98.38 104 GLU A N 1
ATOM 783 C CA . GLU A 1 104 ? -12.582 5.443 8.693 1.00 98.38 104 GLU A CA 1
ATOM 784 C C . GLU A 1 104 ? -13.572 4.320 9.037 1.00 98.38 104 GLU A C 1
ATOM 786 O O . GLU A 1 104 ? -14.038 4.239 10.174 1.00 98.38 104 GLU A O 1
ATOM 791 N N . GLU A 1 105 ? -13.822 3.389 8.113 1.00 98.50 105 GLU A N 1
ATOM 792 C CA . GLU A 1 105 ? -14.637 2.192 8.364 1.00 98.50 105 GLU A CA 1
ATOM 793 C C . GLU A 1 105 ? -14.062 1.368 9.529 1.00 98.50 105 GLU A C 1
ATOM 795 O O . GLU A 1 105 ? -14.757 1.082 10.510 1.00 98.50 105 GLU A O 1
ATOM 800 N N . CYS A 1 106 ? -12.762 1.062 9.499 1.00 98.19 106 CYS A N 1
ATOM 801 C CA . CYS A 1 106 ? -12.111 0.313 10.574 1.00 98.19 106 CYS A CA 1
ATOM 802 C C . CYS A 1 106 ? -12.137 1.073 11.909 1.00 98.19 106 CYS A C 1
ATOM 804 O O . CYS A 1 106 ? -12.347 0.462 12.960 1.00 98.19 106 CYS A O 1
ATOM 806 N N . ARG A 1 107 ? -11.967 2.402 11.893 1.00 97.81 107 ARG A N 1
ATOM 807 C CA . ARG A 1 107 ? -12.088 3.257 13.089 1.00 97.81 107 ARG A CA 1
ATOM 808 C C . ARG A 1 107 ? -13.495 3.252 13.666 1.00 97.81 107 ARG A C 1
ATOM 810 O O . ARG A 1 107 ? -13.632 3.345 14.883 1.00 97.81 107 ARG A O 1
ATOM 817 N N . ALA A 1 108 ? -14.514 3.086 12.829 1.00 97.81 108 ALA A N 1
ATOM 818 C CA . ALA A 1 108 ? -15.898 2.881 13.240 1.00 97.81 108 ALA A CA 1
ATOM 819 C C . ALA A 1 108 ? -16.201 1.430 13.680 1.00 97.81 108 ALA A C 1
ATOM 821 O O . ALA A 1 108 ? -17.344 1.111 14.003 1.00 97.81 108 ALA A O 1
ATOM 822 N N . GLY A 1 109 ? -15.198 0.543 13.715 1.00 97.31 109 GLY A N 1
ATOM 823 C CA . GL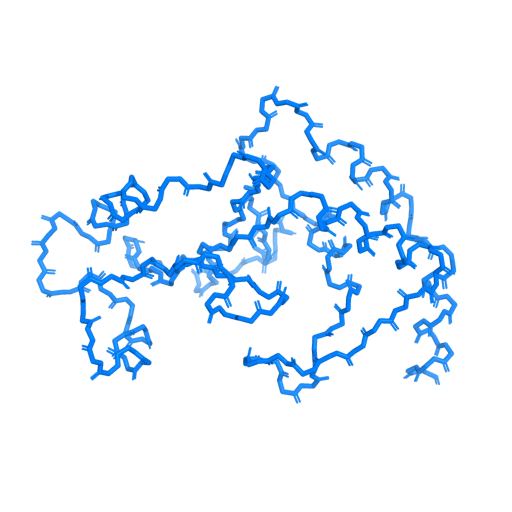Y A 1 109 ? -15.354 -0.870 14.076 1.00 97.31 109 GLY A CA 1
ATOM 824 C C . GLY A 1 109 ? -15.843 -1.759 12.927 1.00 97.31 109 GLY A C 1
ATOM 825 O O . GLY A 1 109 ? -16.166 -2.926 13.142 1.00 97.31 109 GLY A O 1
ATOM 826 N N . GLN A 1 110 ? -15.895 -1.247 11.699 1.00 97.81 110 GLN A N 1
ATOM 827 C CA . GLN A 1 110 ? -16.275 -2.021 10.521 1.00 97.81 110 GLN A CA 1
ATOM 828 C C . GLN A 1 110 ? -15.024 -2.674 9.928 1.00 97.81 110 GLN A C 1
ATOM 830 O O . GLN A 1 110 ? -14.265 -2.059 9.186 1.00 97.81 110 GLN A O 1
ATOM 835 N N . VAL A 1 111 ? -14.792 -3.935 10.300 1.00 97.00 111 VAL A N 1
ATOM 836 C CA . VAL A 1 111 ? -13.644 -4.725 9.831 1.00 97.00 111 VAL A CA 1
ATOM 837 C C . VAL A 1 111 ? -14.126 -5.887 8.981 1.00 97.00 111 VAL A C 1
ATOM 839 O O . VAL A 1 111 ? -14.965 -6.680 9.430 1.00 97.00 111 VAL A O 1
ATOM 842 N N . THR A 1 112 ? -13.548 -6.034 7.795 1.00 96.50 112 THR A N 1
ATOM 843 C CA . THR A 1 112 ? -13.800 -7.161 6.894 1.00 96.50 112 THR A CA 1
ATOM 844 C C . THR A 1 112 ? -12.592 -8.092 6.838 1.00 96.50 112 THR A C 1
ATOM 846 O O . THR A 1 112 ? -11.465 -7.702 7.152 1.00 96.50 112 THR A O 1
ATOM 849 N N . CYS A 1 113 ? -12.858 -9.354 6.508 1.00 96.19 113 CYS A N 1
ATOM 850 C CA . CYS A 1 113 ? -11.851 -10.348 6.164 1.00 96.19 113 CYS A CA 1
ATOM 851 C C . CYS A 1 113 ? -12.269 -10.944 4.826 1.00 96.19 113 CYS A C 1
ATOM 853 O O . CYS A 1 113 ? -13.311 -11.596 4.742 1.00 96.19 113 CYS A O 1
ATOM 855 N N . ASP A 1 114 ? -11.490 -10.672 3.791 1.00 95.56 114 ASP A N 1
ATOM 856 C CA . ASP A 1 114 ? -11.865 -10.941 2.411 1.00 95.56 114 ASP A CA 1
ATOM 857 C C . ASP A 1 114 ? -10.896 -11.926 1.765 1.00 95.56 114 ASP A C 1
ATOM 859 O O . ASP A 1 114 ? -9.705 -11.954 2.076 1.00 95.56 114 ASP A O 1
ATOM 863 N N . TYR A 1 115 ? -11.387 -12.730 0.824 1.00 93.88 115 TYR A N 1
ATOM 864 C CA . TYR A 1 115 ? -10.494 -13.553 0.019 1.00 93.88 115 TYR A CA 1
ATOM 865 C C . TYR A 1 115 ? -9.606 -12.667 -0.865 1.00 93.88 115 TYR A C 1
ATOM 867 O O . TYR A 1 115 ? -10.094 -11.788 -1.578 1.00 93.88 115 TYR A O 1
ATOM 875 N N . GLN A 1 116 ? -8.301 -12.930 -0.839 1.00 92.75 116 GLN A N 1
ATOM 876 C CA . GLN A 1 116 ? -7.297 -12.212 -1.614 1.00 92.75 116 GLN A CA 1
ATOM 877 C C . GLN A 1 116 ? -6.174 -13.192 -1.989 1.00 92.75 116 GLN A C 1
ATOM 879 O O . GLN A 1 116 ? -5.572 -13.794 -1.095 1.00 92.75 116 GLN A O 1
ATOM 884 N N . PRO A 1 117 ? -5.854 -13.362 -3.283 1.00 85.12 117 PRO A N 1
ATOM 885 C CA . PRO A 1 117 ? -4.694 -14.143 -3.700 1.00 85.12 117 PRO A CA 1
ATOM 886 C C . PRO A 1 117 ? -3.414 -13.705 -2.972 1.00 85.12 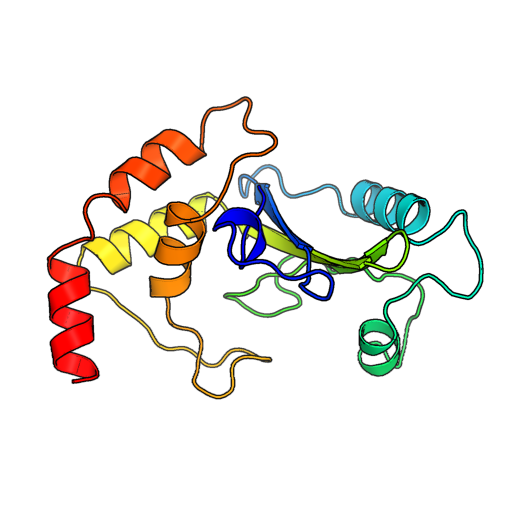117 PRO A C 1
ATOM 888 O O . PRO A 1 117 ? -3.195 -12.513 -2.734 1.00 85.12 117 PRO A O 1
ATOM 891 N N . GLY A 1 118 ? -2.601 -14.682 -2.561 1.00 84.25 118 GLY A N 1
ATOM 892 C CA . GLY A 1 118 ? -1.411 -14.465 -1.728 1.00 84.25 118 GLY A CA 1
ATOM 893 C C . GLY A 1 118 ? -1.682 -14.331 -0.221 1.00 84.25 118 GLY A C 1
ATOM 894 O O . GLY A 1 118 ? -0.734 -14.292 0.553 1.00 84.25 118 GLY A O 1
ATOM 895 N N . HIS A 1 119 ? -2.947 -14.309 0.217 1.00 87.88 119 HIS A N 1
ATOM 896 C CA . HIS A 1 119 ? -3.331 -14.193 1.629 1.00 87.88 119 HIS A CA 1
ATOM 897 C C . HIS A 1 119 ? -4.176 -15.410 2.048 1.00 87.88 119 HIS A C 1
ATOM 899 O O . HIS A 1 119 ? -5.408 -15.340 2.041 1.00 87.88 119 HIS A O 1
ATOM 905 N N . PRO A 1 120 ? -3.552 -16.551 2.409 1.00 90.06 120 PRO A N 1
ATOM 906 C CA . PRO A 1 120 ? -4.265 -17.813 2.648 1.00 90.06 120 PRO A CA 1
ATOM 907 C C . PRO A 1 120 ? -5.263 -17.760 3.815 1.00 90.06 120 PRO A C 1
ATOM 909 O O . PRO A 1 120 ? -6.202 -18.549 3.853 1.00 90.06 120 PRO A O 1
ATOM 912 N N . HIS A 1 121 ? -5.089 -16.820 4.746 1.00 89.88 121 HIS A N 1
ATOM 913 C CA . HIS A 1 121 ? -5.992 -16.600 5.882 1.00 89.88 121 HIS A CA 1
ATOM 914 C C . HIS A 1 121 ? -6.962 -15.424 5.677 1.00 89.88 121 HIS A C 1
ATOM 916 O O . HIS A 1 121 ? -7.632 -15.011 6.620 1.00 89.88 121 HIS A O 1
ATOM 922 N N . GLY A 1 122 ? -7.051 -14.905 4.450 1.00 93.00 122 GLY A N 1
ATOM 923 C CA . GLY A 1 122 ? -7.819 -13.713 4.112 1.00 93.00 122 GLY A CA 1
ATOM 924 C C . GLY A 1 122 ? -7.039 -12.415 4.324 1.00 93.00 122 GLY A C 1
ATOM 925 O O . GLY A 1 122 ? -6.043 -12.356 5.047 1.00 93.00 122 GLY A O 1
ATOM 926 N N . PHE A 1 123 ? -7.492 -11.365 3.648 1.00 96.12 123 PHE A N 1
ATOM 927 C CA . PHE A 1 123 ? -7.009 -10.003 3.808 1.00 96.12 123 PHE A CA 1
ATOM 928 C C . PHE A 1 123 ? -7.911 -9.269 4.795 1.00 96.12 123 PHE A C 1
ATOM 930 O O . PHE A 1 123 ? -9.108 -9.112 4.552 1.00 96.12 123 PHE A O 1
ATOM 937 N N . LEU A 1 124 ? -7.340 -8.812 5.907 1.00 96.62 124 LEU A N 1
ATOM 938 C CA . LEU A 1 124 ? -8.052 -7.979 6.868 1.00 96.62 124 LEU A CA 1
ATOM 939 C C . LEU A 1 124 ? -7.989 -6.522 6.425 1.00 96.62 124 LEU A C 1
ATOM 941 O O . LEU A 1 124 ? -6.904 -5.987 6.200 1.00 96.62 124 LEU A O 1
ATOM 945 N N . SER A 1 125 ? -9.137 -5.843 6.385 1.00 97.00 125 SER A N 1
ATOM 946 C CA . SER A 1 125 ? -9.190 -4.410 6.058 1.00 97.00 125 SER A CA 1
ATOM 947 C C . SER A 1 125 ? -8.308 -3.563 6.991 1.00 97.00 125 SER A C 1
ATOM 949 O O . SER A 1 125 ? -7.740 -2.554 6.575 1.00 97.00 125 SER A O 1
ATOM 951 N N . ALA A 1 126 ? -8.107 -4.031 8.229 1.00 96.94 126 ALA A N 1
ATOM 952 C CA . ALA A 1 126 ? -7.231 -3.418 9.221 1.00 96.94 126 ALA A CA 1
ATOM 953 C C . ALA A 1 126 ? -5.749 -3.335 8.797 1.00 96.94 126 ALA A C 1
ATOM 955 O O . ALA A 1 126 ? -5.013 -2.517 9.352 1.00 96.94 126 ALA A O 1
ATOM 956 N N . ASN A 1 127 ? -5.310 -4.111 7.798 1.00 95.81 127 ASN A N 1
ATOM 957 C CA . ASN A 1 127 ? -3.947 -4.038 7.266 1.00 95.81 127 ASN A CA 1
ATOM 958 C C . ASN A 1 127 ? -3.617 -2.636 6.731 1.00 95.81 127 ASN A C 1
ATOM 960 O O . ASN A 1 127 ? -2.495 -2.174 6.901 1.00 95.81 127 ASN A O 1
ATOM 964 N N . TYR A 1 128 ? -4.597 -1.908 6.184 1.00 97.00 128 TYR A N 1
ATOM 965 C CA . TYR A 1 128 ? -4.392 -0.530 5.721 1.00 97.00 128 TYR A CA 1
ATOM 966 C C . TYR A 1 128 ? -3.970 0.415 6.855 1.00 97.00 128 TYR A C 1
ATOM 968 O O . TYR A 1 128 ? -3.187 1.337 6.633 1.00 97.00 128 TYR A O 1
ATOM 976 N N . LEU A 1 129 ? -4.467 0.189 8.077 1.00 97.69 129 LEU A N 1
ATOM 977 C CA . LEU A 1 129 ? -4.099 0.995 9.240 1.00 97.69 129 LEU A CA 1
ATOM 978 C C . LEU A 1 129 ? -2.678 0.679 9.687 1.00 97.69 129 LEU A C 1
ATOM 980 O O . LEU A 1 129 ? -1.942 1.599 10.030 1.00 97.69 129 LEU A O 1
ATOM 984 N N . ALA A 1 130 ? -2.302 -0.602 9.675 1.00 95.75 130 ALA A N 1
ATOM 985 C CA . ALA A 1 130 ? -0.944 -1.030 9.990 1.00 95.75 130 ALA A CA 1
ATOM 986 C C . ALA A 1 130 ? 0.057 -0.445 8.984 1.00 95.75 130 ALA A C 1
ATOM 988 O O . ALA A 1 130 ? 1.029 0.188 9.393 1.00 95.75 130 ALA A O 1
ATOM 989 N N . ASP A 1 131 ? -0.239 -0.554 7.684 1.00 95.56 131 ASP A N 1
ATOM 990 C CA . ASP A 1 131 ? 0.581 0.014 6.614 1.00 95.56 131 ASP A CA 1
ATOM 9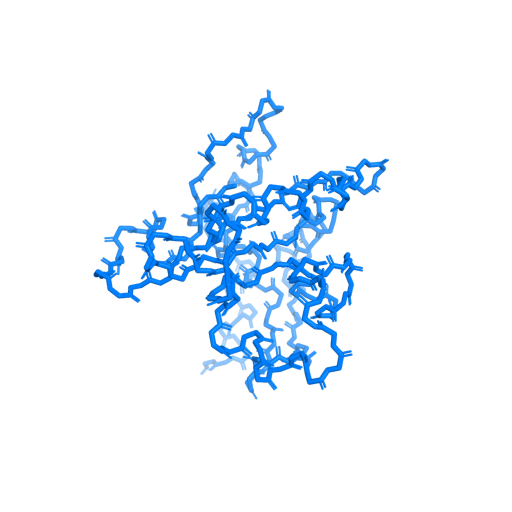91 C C . ASP A 1 131 ? 0.770 1.523 6.813 1.00 95.56 131 ASP A C 1
ATOM 993 O O . ASP A 1 131 ? 1.898 2.007 6.844 1.00 95.56 131 ASP A O 1
ATOM 997 N N . VAL A 1 132 ? -0.316 2.280 7.018 1.00 97.50 132 VAL A N 1
ATOM 998 C CA . VAL A 1 132 ? -0.242 3.734 7.244 1.00 97.50 132 VAL A CA 1
ATOM 999 C C . VAL A 1 132 ? 0.477 4.085 8.545 1.00 97.50 132 VAL A C 1
ATOM 1001 O O . VAL A 1 132 ? 1.225 5.064 8.578 1.00 97.50 132 VAL A O 1
ATOM 1004 N N . HIS A 1 133 ? 0.275 3.327 9.622 1.00 97.38 133 HIS A N 1
ATOM 1005 C CA . HIS A 1 133 ? 0.942 3.566 10.901 1.00 97.38 133 HIS A CA 1
ATOM 1006 C C . HIS A 1 133 ? 2.462 3.422 10.752 1.00 97.38 133 HIS A C 1
ATOM 1008 O O . HIS A 1 133 ? 3.208 4.353 11.072 1.00 97.38 133 HIS A O 1
ATOM 1014 N N . ASP A 1 134 ? 2.906 2.301 10.185 1.00 96.12 134 ASP A N 1
ATOM 1015 C CA . ASP A 1 134 ? 4.313 1.905 10.144 1.00 96.12 134 ASP A CA 1
ATOM 1016 C C . ASP A 1 134 ? 5.084 2.463 8.943 1.00 96.12 134 ASP A C 1
ATOM 1018 O O . ASP A 1 134 ? 6.317 2.486 8.964 1.00 96.12 134 ASP A O 1
ATOM 1022 N N . CYS A 1 135 ? 4.400 2.947 7.901 1.00 96.69 135 CYS A N 1
ATOM 1023 C CA . CYS A 1 135 ? 5.086 3.438 6.715 1.00 96.69 135 CYS A CA 1
ATOM 1024 C C . CYS A 1 135 ? 5.969 4.657 6.990 1.00 96.69 135 CYS A C 1
ATOM 1026 O O . CYS A 1 135 ? 5.669 5.520 7.823 1.00 96.69 135 CYS A O 1
ATOM 1028 N N . ARG A 1 136 ? 7.000 4.815 6.162 1.00 97.62 136 ARG A N 1
ATOM 1029 C CA . ARG A 1 136 ? 7.805 6.035 6.075 1.00 97.62 136 ARG A CA 1
ATOM 1030 C C . ARG A 1 136 ? 7.531 6.732 4.741 1.00 97.62 136 ARG A C 1
ATOM 1032 O O . ARG A 1 136 ? 7.868 6.175 3.692 1.00 97.62 136 ARG A O 1
ATOM 1039 N N . PRO A 1 137 ? 6.919 7.931 4.731 1.00 97.12 137 PRO A N 1
ATOM 1040 C CA . PRO A 1 137 ? 6.813 8.723 3.511 1.00 97.12 137 PRO A CA 1
ATOM 1041 C C . PRO A 1 137 ? 8.214 8.999 2.949 1.00 97.12 137 PRO A C 1
ATOM 1043 O O . PRO A 1 137 ? 9.103 9.430 3.679 1.00 97.12 137 PRO A O 1
ATOM 1046 N N . LEU A 1 138 ? 8.413 8.688 1.667 1.00 97.38 138 LEU A N 1
ATOM 1047 C CA . LEU A 1 138 ? 9.665 8.963 0.945 1.00 97.38 138 LEU A CA 1
ATOM 1048 C C . LEU A 1 138 ? 9.526 10.208 0.061 1.00 97.38 138 LEU A C 1
ATOM 1050 O O . LEU A 1 138 ? 10.475 10.962 -0.108 1.00 97.38 138 LEU A O 1
ATOM 1054 N N . PHE A 1 139 ? 8.325 10.412 -0.477 1.00 97.38 139 PHE A N 1
ATOM 1055 C CA . PHE A 1 139 ? 7.927 11.545 -1.295 1.00 97.38 139 PHE A CA 1
ATOM 1056 C C . PHE A 1 139 ? 6.435 11.782 -1.036 1.00 97.38 139 PHE A C 1
ATOM 1058 O O . PHE A 1 139 ? 5.635 10.870 -1.242 1.00 97.38 139 PHE A O 1
ATOM 1065 N N . ASP A 1 140 ? 6.098 12.949 -0.488 1.00 97.12 140 ASP A N 1
ATOM 1066 C CA . ASP A 1 140 ? 4.733 13.341 -0.104 1.00 97.12 140 ASP A CA 1
ATOM 1067 C C . ASP A 1 140 ? 4.601 14.877 -0.162 1.00 97.12 140 ASP A C 1
ATOM 1069 O O . ASP A 1 140 ? 4.570 15.540 0.877 1.00 97.12 140 ASP A O 1
ATOM 1073 N N . PRO A 1 141 ? 4.634 15.476 -1.367 1.00 95.81 141 PRO A N 1
ATOM 1074 C CA . PRO A 1 141 ? 4.627 16.932 -1.524 1.00 95.81 141 PRO A CA 1
ATOM 1075 C C . PRO A 1 141 ? 3.317 17.578 -1.053 1.00 95.81 141 PRO A C 1
ATOM 1077 O O . PRO A 1 141 ? 3.313 18.747 -0.674 1.00 95.81 141 PRO A O 1
ATOM 1080 N N . GLU A 1 142 ? 2.223 16.818 -1.061 1.00 94.25 142 GLU A N 1
ATOM 1081 C CA . GLU A 1 142 ? 0.883 17.271 -0.677 1.00 94.25 142 GLU A CA 1
ATOM 1082 C C . GLU A 1 142 ? 0.566 16.991 0.801 1.00 94.25 142 GLU A C 1
ATOM 1084 O O . GLU A 1 142 ? -0.452 17.446 1.319 1.00 94.25 142 GLU A O 1
ATOM 1089 N N . GLY A 1 143 ? 1.451 16.285 1.514 1.00 96.12 143 GLY A N 1
ATOM 1090 C CA . GLY A 1 143 ? 1.288 15.985 2.935 1.00 96.12 143 GLY A CA 1
ATOM 1091 C C . GLY A 1 143 ? 0.142 15.014 3.234 1.00 96.12 143 GLY A C 1
ATOM 1092 O O . GLY A 1 143 ? -0.446 15.084 4.316 1.00 96.12 143 GLY A O 1
ATOM 1093 N N . ALA A 1 144 ? -0.181 14.110 2.306 1.00 95.75 144 ALA A N 1
ATOM 1094 C CA . ALA A 1 144 ? -1.302 13.180 2.405 1.00 95.75 144 ALA A CA 1
ATOM 1095 C C . ALA A 1 144 ? -1.176 12.211 3.597 1.00 95.75 144 ALA A C 1
ATOM 1097 O O . ALA A 1 144 ? -2.182 11.799 4.180 1.00 95.75 144 ALA A O 1
ATOM 1098 N N . PHE A 1 145 ? 0.047 11.854 4.014 1.00 97.19 145 PHE A N 1
ATOM 1099 C CA . PHE A 1 145 ? 0.247 10.860 5.076 1.00 97.19 145 PHE A CA 1
ATOM 1100 C C . PHE A 1 145 ? 0.074 11.407 6.491 1.00 97.19 145 PHE A C 1
ATOM 1102 O O . PHE A 1 145 ? -0.297 10.647 7.385 1.00 97.19 145 PHE A O 1
ATOM 1109 N N . ALA A 1 146 ? 0.355 12.689 6.733 1.00 97.50 146 ALA A N 1
ATOM 1110 C CA . ALA A 1 146 ? 0.265 13.264 8.075 1.00 97.50 146 ALA A CA 1
ATOM 1111 C C . ALA A 1 146 ? -1.141 13.119 8.699 1.00 97.50 146 ALA A C 1
ATOM 1113 O O . ALA A 1 146 ? -1.236 12.600 9.818 1.00 97.50 146 ALA A O 1
ATOM 1114 N N . PRO A 1 147 ? -2.239 13.492 8.012 1.00 97.81 147 PRO A N 1
ATOM 1115 C CA . PRO A 1 147 ? -3.567 13.338 8.586 1.00 97.81 147 PRO A CA 1
ATOM 1116 C C . PRO A 1 147 ? -4.007 11.864 8.644 1.00 97.81 147 PRO A C 1
ATOM 1118 O O . PRO A 1 147 ? -4.599 11.460 9.641 1.00 97.81 147 PRO A O 1
ATOM 1121 N N . LEU A 1 148 ? -3.624 11.023 7.673 1.00 97.75 148 LEU A N 1
ATOM 1122 C CA . LEU A 1 148 ? -3.853 9.572 7.728 1.00 97.75 148 LEU A CA 1
ATOM 1123 C C . LEU A 1 148 ? -3.196 8.928 8.961 1.00 97.75 148 LEU A C 1
ATOM 1125 O O . LEU A 1 148 ? -3.822 8.136 9.665 1.00 97.75 148 LEU A O 1
ATOM 1129 N N . LYS A 1 149 ? -1.951 9.304 9.275 1.00 97.69 149 LYS A N 1
ATOM 1130 C CA . LYS A 1 149 ? -1.236 8.827 10.468 1.00 97.69 149 LYS A CA 1
ATOM 1131 C C . LYS A 1 149 ? -1.913 9.266 11.768 1.00 97.69 149 LYS A C 1
ATOM 1133 O O . LYS A 1 149 ? -1.984 8.480 12.709 1.00 97.69 149 LYS A O 1
ATOM 1138 N N . ALA A 1 150 ? -2.454 10.484 11.818 1.00 97.94 150 ALA A N 1
ATOM 1139 C CA . ALA A 1 150 ? -3.234 10.958 12.964 1.00 97.94 150 ALA A CA 1
ATOM 1140 C C . ALA A 1 150 ? -4.540 10.168 13.174 1.00 97.94 150 ALA A C 1
ATOM 1142 O O . ALA A 1 150 ? -5.014 10.060 14.303 1.00 97.94 150 ALA A O 1
ATOM 1143 N N . LEU A 1 151 ? -5.118 9.576 12.123 1.00 97.06 151 LEU A N 1
ATOM 1144 C CA . LEU A 1 151 ? -6.311 8.736 12.262 1.00 97.06 151 LEU A CA 1
ATOM 1145 C C . LEU A 1 151 ? -6.025 7.376 12.911 1.00 97.06 151 LEU A C 1
ATOM 1147 O O . LEU A 1 151 ? -6.915 6.813 13.557 1.00 97.06 151 LEU A O 1
ATOM 1151 N N . VAL A 1 152 ? -4.809 6.850 12.750 1.00 97.19 152 VAL A N 1
ATOM 1152 C CA . VAL A 1 152 ? -4.422 5.510 13.226 1.00 97.19 152 VAL A CA 1
ATOM 1153 C C . VAL A 1 152 ? -3.599 5.535 14.521 1.00 97.19 152 VAL A C 1
ATOM 1155 O O . VAL A 1 152 ? -3.340 4.476 15.095 1.00 97.19 152 VAL A O 1
ATOM 1158 N N . THR A 1 153 ? -3.243 6.730 15.009 1.00 96.50 153 THR A N 1
ATOM 1159 C CA . THR A 1 153 ? -2.471 6.945 16.241 1.00 96.50 153 THR A CA 1
ATOM 1160 C C . THR A 1 153 ? -3.173 7.952 17.166 1.00 96.50 153 THR A C 1
ATOM 1162 O O . THR A 1 153 ? -3.309 9.116 16.794 1.00 96.50 153 THR A O 1
ATOM 1165 N N . PRO A 1 154 ? -3.561 7.569 18.400 1.00 96.50 154 PRO A N 1
ATOM 1166 C CA . PRO A 1 154 ? -3.391 6.250 19.015 1.00 96.50 154 PRO A CA 1
ATOM 1167 C C . PRO A 1 154 ? -4.287 5.182 18.369 1.00 96.50 154 PRO A C 1
ATOM 1169 O O . PRO A 1 154 ? -5.226 5.500 17.643 1.00 96.50 154 PRO A O 1
ATOM 1172 N N . TYR A 1 155 ? -4.011 3.912 18.677 1.00 97.06 155 TYR A N 1
ATOM 1173 C CA . TYR A 1 155 ? -4.752 2.778 18.122 1.00 97.06 155 TYR A CA 1
ATOM 1174 C C . TYR A 1 155 ? -6.278 2.928 18.328 1.00 97.06 155 TYR A C 1
ATOM 1176 O O . TYR A 1 155 ? -6.706 3.108 19.477 1.00 97.06 155 TYR A O 1
ATOM 1184 N N . PRO A 1 156 ? -7.118 2.822 17.276 1.00 97.50 156 PRO A N 1
ATOM 1185 C CA . PRO A 1 156 ? -8.548 3.109 17.388 1.00 97.50 156 PRO A CA 1
ATOM 1186 C C . PRO A 1 156 ? -9.275 2.173 18.378 1.00 97.50 156 PRO A C 1
ATOM 1188 O O . PRO A 1 156 ? -9.248 0.950 18.203 1.00 97.50 156 PRO A O 1
ATOM 1191 N N . PRO A 1 157 ? -9.971 2.700 19.408 1.00 97.75 157 PRO A N 1
ATOM 1192 C CA . PRO A 1 157 ? -10.596 1.863 20.438 1.00 97.75 157 PRO A CA 1
ATOM 1193 C C . PRO A 1 157 ? -11.673 0.905 19.916 1.00 97.75 157 PRO A C 1
ATOM 1195 O O . PRO A 1 157 ? -11.747 -0.236 20.375 1.00 97.75 157 PRO A O 1
ATOM 1198 N N . ALA A 1 158 ? -12.492 1.342 18.954 1.00 97.75 158 ALA A N 1
ATOM 1199 C CA . ALA A 1 158 ? -13.533 0.498 18.365 1.00 97.75 158 ALA A CA 1
ATOM 1200 C C . ALA A 1 158 ? -12.930 -0.645 17.536 1.00 97.75 158 ALA A C 1
ATOM 1202 O O . ALA A 1 158 ? -13.362 -1.788 17.674 1.00 97.75 158 ALA A O 1
ATOM 1203 N N . LEU A 1 159 ? -11.870 -0.367 16.765 1.00 97.62 159 LEU A N 1
ATOM 1204 C CA . LEU A 1 159 ? -11.116 -1.403 16.060 1.00 97.62 159 LEU A CA 1
ATOM 1205 C C . LEU A 1 159 ? -10.553 -2.435 17.040 1.00 97.62 159 LEU A C 1
ATOM 1207 O O . LEU A 1 159 ? -10.729 -3.634 16.838 1.00 97.62 159 LEU A O 1
ATOM 1211 N N . ARG A 1 160 ? -9.928 -1.974 18.136 1.00 97.12 160 ARG A N 1
ATOM 1212 C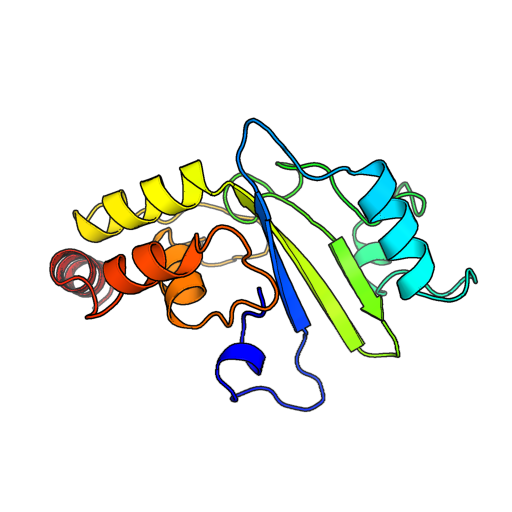 CA . ARG A 1 160 ? -9.388 -2.864 19.176 1.00 97.12 160 ARG A CA 1
ATOM 1213 C C . ARG A 1 160 ? -10.471 -3.791 19.704 1.00 97.12 160 ARG A C 1
ATOM 1215 O O . ARG A 1 160 ? -10.244 -4.990 19.782 1.00 97.12 160 ARG A O 1
ATOM 1222 N N . ARG A 1 161 ? -11.631 -3.240 20.069 1.00 97.81 161 ARG A N 1
ATOM 1223 C CA . ARG A 1 161 ? -12.756 -4.024 20.590 1.00 97.81 161 ARG A CA 1
ATOM 1224 C C . ARG A 1 161 ? -13.173 -5.114 19.604 1.00 97.81 161 ARG A C 1
ATOM 1226 O O . ARG A 1 161 ? -13.205 -6.274 19.985 1.00 97.81 161 ARG A O 1
ATOM 1233 N N . VAL A 1 162 ? -13.412 -4.749 18.346 1.00 97.25 162 VAL A N 1
ATOM 1234 C CA . VAL A 1 162 ? -13.900 -5.683 17.320 1.00 97.25 162 VAL A CA 1
ATOM 1235 C C . VAL A 1 162 ? -12.892 -6.787 17.008 1.00 97.25 162 VAL A C 1
ATOM 1237 O O . VAL A 1 162 ? -13.297 -7.931 16.819 1.00 97.25 162 VAL A O 1
ATOM 1240 N N . LEU A 1 163 ? -11.591 -6.482 16.966 1.00 95.62 163 LEU A N 1
ATOM 1241 C CA . LEU A 1 163 ? -10.571 -7.509 16.738 1.00 95.62 163 LEU A CA 1
ATOM 1242 C C . LEU A 1 163 ? -10.438 -8.468 17.922 1.00 95.62 163 LEU A C 1
ATOM 1244 O O . LEU A 1 163 ? -10.293 -9.665 17.695 1.00 95.62 163 LEU A O 1
ATOM 1248 N N . LEU A 1 164 ? -10.511 -7.960 19.158 1.00 96.88 164 LEU A N 1
ATOM 1249 C CA . LEU A 1 164 ? -10.521 -8.812 20.349 1.00 96.88 164 LEU A CA 1
ATOM 1250 C C . LEU A 1 164 ? -11.742 -9.733 20.321 1.00 96.88 164 LEU A C 1
ATOM 1252 O O . LEU A 1 164 ? -11.570 -10.939 20.314 1.00 96.88 164 LEU A O 1
ATOM 1256 N N . ASP A 1 165 ? -12.947 -9.177 20.190 1.00 96.19 165 ASP A N 1
ATOM 1257 C CA . ASP A 1 165 ? -14.193 -9.950 20.252 1.00 96.19 165 ASP A CA 1
ATOM 1258 C C . ASP A 1 165 ? -14.318 -10.993 19.118 1.00 96.19 165 ASP A C 1
ATOM 1260 O O . ASP A 1 165 ? -15.058 -11.967 19.246 1.00 96.19 165 ASP A O 1
ATOM 1264 N N . ARG A 1 166 ? -13.638 -10.784 17.980 1.00 92.75 166 ARG A N 1
ATOM 1265 C CA . ARG A 1 166 ? -13.690 -11.691 16.823 1.00 92.75 166 ARG A CA 1
ATOM 1266 C C . ARG A 1 166 ? -12.639 -12.801 16.864 1.00 92.75 166 ARG A C 1
ATOM 1268 O O . ARG A 1 166 ? -12.895 -13.866 16.306 1.00 92.75 166 ARG A O 1
ATOM 1275 N N . PHE A 1 167 ? -11.463 -12.546 17.436 1.00 90.75 167 PHE A N 1
ATOM 1276 C CA . PHE A 1 167 ? -10.298 -13.423 17.268 1.00 90.75 167 PHE A CA 1
ATOM 1277 C C . PHE A 1 167 ? -9.662 -13.924 18.571 1.00 90.75 167 PHE A C 1
ATOM 1279 O O . PHE A 1 167 ? -8.810 -14.808 18.485 1.00 90.75 167 PHE A O 1
ATOM 1286 N N . LEU A 1 168 ? -10.042 -13.396 19.741 1.00 87.88 168 LEU A N 1
ATOM 1287 C CA . LEU A 1 168 ? -9.542 -13.819 21.057 1.00 87.88 168 LEU A CA 1
ATOM 1288 C C . LEU A 1 168 ? -10.693 -14.170 22.005 1.00 87.88 168 LEU A C 1
ATOM 1290 O O . LEU A 1 168 ? -10.510 -15.137 22.775 1.00 87.88 168 LEU A O 1
#

Foldseek 3Di:
DWFDCVLQVNDDPQDATEAEDEDAPVDDDDQVVLQVVLCVFLDVHDPRKADPVLCVVCVDDPRGQFDQFCPQHDPQRTGGFTQGPNHTYTYTYHHLVVLVVLLVCLLVLNWDFADGPVCPRGDISCVSLVRLCRGDDPDDPPCSSVVSNVSPPPPRPSNVVNCVVPPD

InterPro domains:
  IPR002934 Polymerase, nucleotidyl transferase domain [PF01909] (2-28)
  IPR043519 Nucleotidyltransferase superfamily [G3DSA:3.30.460.10] (1-60)
  IPR043519 Nucleotidyltransferase superfamily [SSF81301] (2-41)

Sequence (168 aa):
MLGGSRARGAGHPDSDVDLGIYYEPESPPDLAALRALARELCAGGAEGDVAPLARELHASAAEDVVTPPGAWGPWINGGAWLEIEGHRVDWLYRDLARVWRVIEECRAGQVTCDYQPGHPHGFLSANYLADVHDCRPLFDPEGAFAPLKALVTPYPPALRRVLLDRFL